Protein AF-A0A1R3UE23-F1 (afdb_monomer)

Mean predicted aligned error: 7.88 Å

Secondary structure (DSSP, 8-state):
----------EEEEEESSS-B-S-HHHHSTTSEEEEEESSSPP-B-TTSPPPEEEE--HHHHHHHHHHHHTTS-EEEEE--GGGHHHHHHHHHHTT--S------

Foldseek 3Di:
DDPCPLPQAEEEEEEDEDDADPDQPCVVRVRHQYAYEYQYDQHDHPPPHDRHHYDHDHLVCVLVVQVVVVVVTHYDYHYPDPVCQVVSQVSCVSVVHDGDPPPPD

pLDDT: mean 78.94, std 15.19, range [34.03, 94.19]

Nearest PDB structures (foldseek):
  3ky8-assembly1_B  TM=4.139E-01  e=1.600E+00  Shewanella loihica PV-4
  4yrb-assembly2_D  TM=4.719E-01  e=4.809E+00  Mus musculus
  2q1x-assembly1_B  TM=3.573E-01  e=4.225E+00  Mycobacterium tuberculosis H37Rv
  6tdu-assembly1_b  TM=3.570E-01  e=6.231E+00  Euglena gracilis

Solvent-accessible surface area (backbone atoms only — not comparable to full-atom values): 6550 Å² total; per-residue (Å²): 136,81,82,76,75,70,70,81,57,41,33,36,36,34,38,44,59,83,70,71,52,90,67,62,58,65,76,76,38,72,83,40,48,59,33,40,43,22,63,39,78,82,78,54,57,52,96,90,51,82,79,67,51,78,42,71,51,58,73,88,50,49,59,63,52,50,55,55,49,46,74,76,43,58,64,44,74,46,60,90,33,80,91,33,46,67,60,45,54,53,50,28,51,76,72,69,44,70,78,74,81,73,80,82,125

Radius of gyration: 14.06 Å; Cα contacts (8 Å, |Δi|>4): 153; chains: 1; bounding box: 35×30×43 Å

Structure (mmCIF, N/CA/C/O backbone):
data_AF-A0A1R3UE23-F1
#
_entry.id   AF-A0A1R3UE23-F1
#
loop_
_atom_site.group_PDB
_atom_site.id
_atom_site.type_symbol
_atom_site.label_atom_id
_atom_site.label_alt_id
_atom_site.label_comp_id
_atom_site.label_asym_id
_atom_site.label_entity_id
_atom_site.label_seq_id
_atom_site.pdbx_PDB_ins_code
_atom_site.Cartn_x
_atom_site.Cartn_y
_atom_site.Cartn_z
_atom_site.occupancy
_atom_site.B_iso_or_equiv
_atom_site.auth_seq_id
_atom_site.auth_comp_id
_atom_site.auth_asym_id
_atom_site.auth_atom_id
_atom_site.pdbx_PDB_model_num
ATOM 1 N N . MET A 1 1 ? 10.393 17.698 30.090 1.00 35.72 1 MET A N 1
ATOM 2 C CA . MET A 1 1 ? 10.145 16.317 29.633 1.00 35.72 1 MET A CA 1
ATOM 3 C C . MET A 1 1 ? 8.961 16.388 28.686 1.00 35.72 1 MET A C 1
ATOM 5 O O . MET A 1 1 ? 7.833 16.250 29.132 1.00 35.72 1 MET A O 1
ATOM 9 N N . SER A 1 2 ? 9.201 16.756 27.428 1.00 42.53 2 SER A N 1
ATOM 10 C CA . SER A 1 2 ? 8.139 16.824 26.423 1.00 42.53 2 SER A CA 1
ATOM 11 C C . SER A 1 2 ? 7.968 15.420 25.866 1.00 42.53 2 SER A C 1
ATOM 13 O O . SER A 1 2 ? 8.846 14.930 25.161 1.00 42.53 2 SER A O 1
ATOM 15 N N . THR A 1 3 ? 6.895 14.737 26.251 1.00 47.19 3 THR A N 1
ATOM 16 C CA . THR A 1 3 ? 6.431 13.541 25.550 1.00 47.19 3 THR A CA 1
ATOM 17 C C . THR A 1 3 ? 6.020 13.991 24.158 1.00 47.19 3 THR A C 1
ATOM 19 O O . THR A 1 3 ? 4.942 14.543 23.967 1.00 47.19 3 THR A O 1
ATOM 22 N N . ASN A 1 4 ? 6.938 13.852 23.204 1.00 41.81 4 ASN A N 1
ATOM 23 C CA . ASN A 1 4 ? 6.657 14.033 21.792 1.00 41.81 4 ASN A CA 1
ATOM 24 C C . ASN A 1 4 ? 5.829 12.818 21.367 1.00 41.81 4 ASN A C 1
ATOM 26 O O . ASN A 1 4 ? 6.370 11.834 20.865 1.00 41.81 4 ASN A O 1
ATOM 30 N N . GLU A 1 5 ? 4.536 12.844 21.696 1.00 47.09 5 GLU A N 1
ATOM 31 C CA . GLU A 1 5 ? 3.530 11.988 21.082 1.00 47.09 5 GLU A CA 1
ATOM 32 C C . GLU A 1 5 ? 3.657 12.246 19.583 1.00 47.09 5 GLU A C 1
ATOM 34 O O . GLU A 1 5 ? 3.219 13.274 19.071 1.00 47.09 5 GLU A O 1
ATOM 39 N N . SER A 1 6 ? 4.418 11.385 18.906 1.00 51.62 6 SER A N 1
ATOM 40 C CA . SER A 1 6 ? 4.536 11.462 17.459 1.00 51.62 6 SER A CA 1
ATOM 41 C C . SER A 1 6 ? 3.128 11.169 16.957 1.00 51.62 6 SER A C 1
ATOM 43 O O . SER A 1 6 ? 2.599 10.116 17.330 1.00 51.62 6 SER A O 1
ATOM 45 N N . PRO A 1 7 ? 2.480 12.107 16.241 1.00 52.88 7 PRO A N 1
ATOM 46 C CA . PRO A 1 7 ? 1.127 11.896 15.743 1.00 52.88 7 PRO A CA 1
ATOM 47 C C . PRO A 1 7 ? 1.115 10.553 15.027 1.00 52.88 7 PRO A C 1
ATOM 49 O O . PRO A 1 7 ? 2.084 10.252 14.333 1.00 52.88 7 PRO A O 1
ATOM 52 N N . GLU A 1 8 ? 0.091 9.738 15.289 1.00 63.38 8 GLU A N 1
ATOM 53 C CA . GLU A 1 8 ? -0.058 8.364 14.801 1.00 63.38 8 GLU A CA 1
ATOM 54 C C . GLU A 1 8 ? 0.444 8.254 13.358 1.00 63.38 8 GLU A C 1
ATOM 56 O O . GLU A 1 8 ? -0.237 8.653 12.416 1.00 63.38 8 GLU A O 1
ATOM 61 N N . GLN A 1 9 ? 1.694 7.817 13.199 1.00 75.69 9 GLN A N 1
ATOM 62 C CA . GLN A 1 9 ? 2.404 7.967 11.939 1.00 75.69 9 GLN A CA 1
ATOM 63 C C . GLN A 1 9 ? 1.727 7.057 10.917 1.00 75.69 9 GLN A C 1
ATOM 65 O O . GLN A 1 9 ? 1.788 5.835 11.065 1.00 75.69 9 GLN A O 1
ATOM 70 N N . THR A 1 10 ? 1.065 7.633 9.906 1.00 86.94 10 THR A N 1
ATOM 71 C CA . THR A 1 10 ? 0.374 6.838 8.885 1.00 86.94 10 THR A CA 1
ATOM 72 C C . THR A 1 10 ? 1.362 5.888 8.228 1.00 86.94 10 THR A C 1
ATOM 74 O O . THR A 1 10 ? 2.450 6.281 7.796 1.00 86.94 10 THR A O 1
ATOM 77 N N . HIS A 1 11 ? 0.987 4.615 8.181 1.00 91.12 11 HIS A N 1
ATOM 78 C CA . HIS A 1 11 ? 1.755 3.582 7.514 1.00 91.12 11 HIS A CA 1
ATOM 79 C C . HIS A 1 11 ? 1.367 3.565 6.037 1.00 91.12 11 HIS A C 1
ATOM 81 O O . HIS A 1 11 ? 0.284 3.113 5.670 1.00 91.12 11 HIS A O 1
ATOM 87 N N . VAL A 1 12 ? 2.257 4.075 5.192 1.00 91.00 12 VAL A N 1
ATOM 88 C CA . VAL A 1 12 ? 2.095 4.086 3.739 1.00 91.00 12 VAL A CA 1
ATOM 89 C C . VAL A 1 12 ? 2.597 2.763 3.174 1.00 91.00 12 VAL A C 1
ATOM 91 O O . VAL A 1 12 ? 3.771 2.411 3.300 1.00 91.00 12 VAL A O 1
ATOM 94 N N . VAL A 1 13 ? 1.700 2.024 2.535 1.00 91.94 13 VAL A N 1
ATOM 95 C CA . VAL A 1 13 ? 1.988 0.759 1.870 1.00 91.94 13 VAL A CA 1
ATOM 96 C C . VAL A 1 13 ? 2.007 0.989 0.368 1.00 91.94 13 VAL A C 1
ATOM 98 O O . VAL A 1 13 ? 0.994 1.354 -0.227 1.00 91.94 13 VAL A O 1
ATOM 101 N N . VAL A 1 14 ? 3.164 0.769 -0.245 1.00 90.94 14 VAL A N 1
ATOM 102 C CA . VAL A 1 14 ? 3.377 0.935 -1.684 1.00 90.94 14 VAL A CA 1
ATOM 103 C C . VAL A 1 14 ? 3.259 -0.431 -2.343 1.00 90.94 14 VAL A C 1
ATOM 105 O O . VAL A 1 14 ? 4.081 -1.307 -2.087 1.00 90.94 14 VAL A O 1
ATOM 108 N N . LEU A 1 15 ? 2.240 -0.633 -3.176 1.00 90.00 15 LEU A N 1
ATOM 109 C CA . LEU A 1 15 ? 2.084 -1.874 -3.932 1.00 90.00 15 LEU A CA 1
ATOM 110 C C . LEU A 1 15 ? 2.989 -1.862 -5.154 1.00 90.00 15 LEU A C 1
ATOM 112 O O . 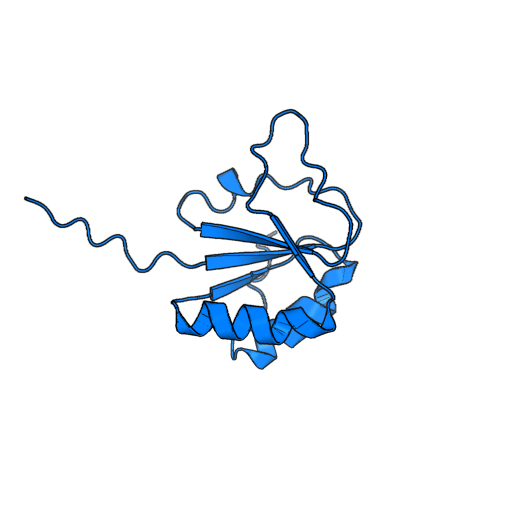LEU A 1 15 ? 3.016 -0.885 -5.910 1.00 90.00 15 LEU A O 1
ATOM 116 N N . HIS A 1 16 ? 3.680 -2.973 -5.361 1.00 87.44 16 HIS A N 1
ATOM 117 C CA . HIS A 1 16 ? 4.710 -3.118 -6.375 1.00 87.44 16 HIS A CA 1
ATOM 118 C C . HIS A 1 16 ? 4.742 -4.557 -6.887 1.00 87.44 16 HIS A C 1
ATOM 120 O O . HIS A 1 16 ? 4.535 -5.467 -6.092 1.00 87.44 16 HIS A O 1
ATOM 126 N N . SER A 1 17 ? 4.991 -4.792 -8.177 1.00 80.94 17 SER A N 1
ATOM 127 C CA . SER A 1 17 ? 5.062 -6.169 -8.683 1.00 80.94 17 SER A CA 1
ATOM 128 C C . SER A 1 17 ? 6.324 -6.476 -9.478 1.00 80.94 17 SER A C 1
ATOM 130 O O . SER A 1 17 ? 7.063 -7.389 -9.111 1.00 80.94 17 SER A O 1
ATOM 132 N N . SER A 1 18 ? 6.590 -5.752 -10.569 1.00 71.88 18 SER A N 1
ATOM 133 C CA . SER A 1 18 ? 7.590 -6.218 -11.548 1.00 71.88 18 SER A CA 1
ATOM 134 C C . SER A 1 18 ? 8.535 -5.155 -12.096 1.00 71.88 18 SER A C 1
ATOM 136 O O . SER A 1 18 ? 9.590 -5.503 -12.631 1.00 71.88 18 SER A O 1
ATOM 138 N N . ARG A 1 19 ? 8.200 -3.868 -11.968 1.00 68.19 19 ARG A N 1
ATOM 139 C CA . ARG A 1 19 ? 9.052 -2.785 -12.479 1.00 68.19 19 ARG A CA 1
ATOM 140 C C . ARG A 1 19 ? 10.130 -2.396 -11.465 1.00 68.19 19 ARG A C 1
ATOM 142 O O . ARG A 1 19 ? 10.010 -2.732 -10.301 1.00 68.19 19 ARG A O 1
ATOM 149 N N . PRO A 1 20 ? 11.218 -1.718 -11.831 1.00 68.50 20 PRO A N 1
ATOM 150 C CA . PRO A 1 20 ? 12.059 -1.044 -10.844 1.00 68.50 20 PRO A CA 1
ATOM 151 C C . PRO A 1 20 ? 11.255 0.033 -10.104 1.00 68.50 20 PRO A C 1
ATOM 153 O O . PRO A 1 20 ? 10.284 0.567 -10.642 1.00 68.50 20 PRO A O 1
ATOM 156 N N . LEU A 1 21 ? 11.625 0.336 -8.860 1.00 71.00 21 LEU A N 1
ATOM 157 C CA . LEU A 1 21 ? 11.033 1.466 -8.151 1.00 71.00 21 LEU A CA 1
ATOM 158 C C . LEU A 1 21 ? 11.854 2.723 -8.461 1.00 71.00 21 LEU A C 1
ATOM 160 O O . LEU A 1 21 ? 12.911 2.937 -7.874 1.00 71.00 21 LEU A O 1
ATOM 164 N N . ASP A 1 22 ? 11.357 3.549 -9.379 1.00 71.00 22 ASP A N 1
ATOM 165 C CA . ASP A 1 22 ? 11.990 4.819 -9.777 1.00 71.00 22 ASP A CA 1
ATOM 166 C C . ASP A 1 22 ? 11.627 6.000 -8.853 1.00 71.00 22 ASP A C 1
ATOM 168 O O . ASP A 1 22 ? 12.119 7.117 -9.017 1.00 71.00 22 ASP A O 1
ATOM 172 N N . THR A 1 23 ? 10.750 5.779 -7.869 1.00 74.56 23 THR A N 1
ATOM 173 C CA . THR A 1 23 ? 10.296 6.811 -6.929 1.00 74.56 23 THR A CA 1
ATOM 174 C C . THR A 1 23 ? 11.103 6.782 -5.634 1.00 74.56 23 THR A C 1
ATOM 176 O O . THR A 1 23 ? 11.158 5.766 -4.942 1.00 74.56 23 THR A O 1
ATOM 179 N N . ASP A 1 24 ? 11.658 7.934 -5.252 1.00 77.75 24 ASP A N 1
ATOM 180 C CA . ASP A 1 24 ? 12.280 8.131 -3.942 1.00 77.75 24 ASP A CA 1
ATOM 181 C C . ASP A 1 24 ? 11.205 8.246 -2.847 1.00 77.75 24 ASP A C 1
ATOM 183 O O . ASP A 1 24 ? 10.699 9.328 -2.539 1.00 77.75 24 ASP A O 1
ATOM 187 N N . LEU A 1 25 ? 10.857 7.106 -2.247 1.00 80.06 25 LEU A N 1
ATOM 188 C CA . LEU A 1 25 ? 9.848 7.021 -1.189 1.00 80.06 25 LEU A CA 1
ATOM 189 C C . LEU A 1 25 ? 10.202 7.855 0.045 1.00 80.06 25 LEU A C 1
ATOM 191 O O . LEU A 1 25 ? 9.298 8.381 0.694 1.00 80.06 25 LEU A O 1
ATOM 195 N N . ALA A 1 26 ? 11.494 8.005 0.355 1.00 75.12 26 ALA A N 1
ATOM 196 C CA . ALA A 1 26 ? 11.941 8.806 1.489 1.00 75.12 26 ALA A CA 1
ATOM 197 C C . ALA A 1 26 ? 11.686 10.301 1.248 1.00 75.12 26 ALA A C 1
ATOM 199 O O . ALA A 1 26 ? 11.360 11.030 2.184 1.00 75.12 26 ALA A O 1
ATOM 200 N N . ARG A 1 27 ? 11.772 10.762 -0.006 1.00 79.69 27 ARG A N 1
ATOM 201 C CA . ARG A 1 27 ? 11.365 12.123 -0.391 1.00 79.69 27 ARG A CA 1
ATOM 202 C C . ARG A 1 27 ? 9.859 12.305 -0.489 1.00 79.69 27 ARG A C 1
ATOM 204 O O . ARG A 1 27 ? 9.373 13.376 -0.135 1.00 79.69 27 ARG A O 1
ATOM 211 N N . THR A 1 28 ? 9.131 11.315 -0.997 1.00 81.25 28 THR A N 1
ATOM 212 C CA . THR A 1 28 ? 7.672 11.415 -1.162 1.00 81.25 28 THR A CA 1
ATOM 213 C C . THR A 1 28 ? 6.952 11.381 0.184 1.00 81.25 28 THR A C 1
ATOM 215 O O . THR A 1 28 ? 5.963 12.087 0.375 1.00 81.25 28 THR A O 1
ATOM 218 N N . TYR A 1 29 ? 7.468 10.601 1.134 1.00 82.31 29 TYR A N 1
ATOM 219 C CA . TYR A 1 29 ? 6.838 10.365 2.427 1.00 82.31 29 TYR A CA 1
ATOM 220 C C . TYR A 1 29 ? 7.830 10.535 3.595 1.00 82.31 29 TYR A C 1
ATOM 222 O O . TYR A 1 29 ? 8.036 9.600 4.368 1.00 82.31 29 TYR A O 1
ATOM 230 N N . PRO A 1 30 ? 8.426 11.729 3.774 1.00 77.19 30 PRO A N 1
ATOM 231 C CA . PRO A 1 30 ? 9.527 11.943 4.720 1.00 77.19 30 PRO A CA 1
ATOM 232 C C . PRO A 1 30 ? 9.127 11.764 6.190 1.00 77.19 30 PRO A C 1
ATOM 234 O O . PRO A 1 30 ? 9.972 11.483 7.036 1.00 77.19 30 PRO A O 1
ATOM 237 N N . GLU A 1 31 ? 7.840 11.921 6.499 1.00 82.75 31 GLU A N 1
ATOM 238 C CA . GLU A 1 31 ? 7.294 11.832 7.856 1.00 82.75 31 GLU A CA 1
ATOM 239 C C . GLU A 1 31 ? 6.475 10.556 8.081 1.00 82.75 31 GLU A C 1
ATOM 241 O O . GLU A 1 31 ? 5.929 10.369 9.163 1.00 82.75 31 GLU A O 1
ATOM 246 N N . HIS A 1 32 ? 6.401 9.644 7.106 1.00 83.50 32 HIS A N 1
ATOM 247 C CA . HIS A 1 32 ? 5.585 8.433 7.209 1.00 83.50 32 HIS A CA 1
ATOM 248 C C . HIS A 1 32 ? 6.434 7.171 7.272 1.00 83.50 32 HIS A C 1
ATOM 250 O O . HIS A 1 32 ? 7.547 7.102 6.753 1.00 83.50 32 HIS A O 1
ATOM 256 N N . ARG A 1 33 ? 5.869 6.131 7.884 1.00 85.75 33 ARG A N 1
ATOM 257 C CA . ARG A 1 33 ? 6.440 4.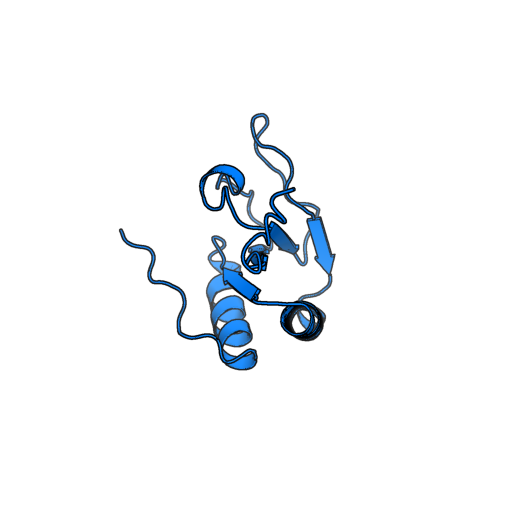795 7.793 1.00 85.75 33 ARG A CA 1
ATOM 258 C C . ARG A 1 33 ? 6.061 4.240 6.429 1.00 85.75 33 ARG A C 1
ATOM 260 O O . ARG A 1 33 ? 4.875 4.056 6.178 1.00 85.75 33 ARG A O 1
ATOM 267 N N . VAL A 1 34 ? 7.040 3.951 5.577 1.00 88.12 34 VAL A N 1
ATOM 268 C CA . VAL A 1 34 ? 6.787 3.398 4.242 1.00 88.12 34 VAL A CA 1
ATOM 269 C C . VAL A 1 34 ? 7.185 1.930 4.191 1.00 88.12 34 VAL A C 1
ATOM 271 O O . VAL A 1 34 ? 8.253 1.554 4.662 1.00 88.12 34 VAL A O 1
ATOM 274 N N . THR A 1 35 ? 6.334 1.086 3.621 1.00 90.38 35 THR A N 1
ATOM 275 C CA . THR A 1 35 ? 6.642 -0.325 3.361 1.00 90.38 35 THR A CA 1
ATOM 276 C C . THR A 1 35 ? 6.213 -0.675 1.951 1.00 90.38 35 THR A C 1
ATOM 278 O O . THR A 1 35 ? 5.091 -0.369 1.553 1.00 90.38 35 THR A O 1
ATOM 281 N N . VAL A 1 36 ? 7.090 -1.326 1.196 1.00 89.62 36 VAL A N 1
ATOM 282 C CA . VAL A 1 36 ? 6.742 -1.858 -0.118 1.00 89.62 36 VAL A CA 1
ATOM 283 C C . VAL A 1 36 ? 6.181 -3.261 0.061 1.00 89.62 36 VAL A C 1
ATOM 285 O O . VAL A 1 36 ? 6.801 -4.110 0.701 1.00 89.62 36 VAL A O 1
ATOM 288 N N . LEU A 1 37 ? 4.993 -3.495 -0.488 1.00 91.19 37 LEU A N 1
ATOM 289 C CA . LEU A 1 37 ? 4.359 -4.803 -0.538 1.00 91.19 37 LEU A CA 1
ATOM 290 C C . LEU A 1 37 ? 4.459 -5.327 -1.969 1.00 91.19 37 LEU A C 1
ATOM 292 O O . LEU A 1 37 ? 3.938 -4.703 -2.894 1.00 91.19 37 LEU A O 1
ATOM 296 N N . THR A 1 38 ? 5.152 -6.451 -2.141 1.00 90.38 38 THR A N 1
ATOM 297 C CA . THR A 1 38 ? 5.433 -7.034 -3.456 1.00 90.38 38 THR A CA 1
ATOM 298 C C . THR A 1 38 ? 5.132 -8.524 -3.512 1.00 90.38 38 THR A C 1
ATOM 300 O O . THR A 1 38 ? 5.197 -9.221 -2.505 1.00 90.38 38 THR A O 1
ATOM 303 N N . ASP A 1 39 ? 4.784 -9.019 -4.695 1.00 86.62 39 ASP A N 1
ATOM 304 C CA . ASP A 1 39 ? 4.613 -10.440 -5.008 1.00 86.62 39 ASP A CA 1
ATOM 305 C C . ASP A 1 39 ? 5.788 -10.998 -5.825 1.00 86.62 39 ASP A C 1
ATOM 307 O O . ASP A 1 39 ? 5.792 -12.172 -6.197 1.00 86.62 39 ASP A O 1
ATOM 311 N N . GLY A 1 40 ? 6.783 -10.151 -6.094 1.00 76.81 40 GLY A N 1
ATOM 312 C CA . GLY A 1 40 ? 7.951 -10.443 -6.906 1.00 76.81 40 GLY A CA 1
ATOM 313 C C . GLY A 1 40 ? 9.261 -10.489 -6.110 1.00 76.81 40 GLY A C 1
ATOM 314 O O . GLY A 1 40 ? 9.263 -10.501 -4.870 1.00 76.81 40 GLY A O 1
ATOM 315 N N . PRO A 1 41 ? 10.405 -10.547 -6.822 1.00 68.25 41 PRO A N 1
ATOM 316 C CA . PRO A 1 41 ? 11.721 -10.412 -6.207 1.00 68.25 41 PRO A CA 1
ATOM 317 C C . PRO A 1 41 ? 11.844 -9.073 -5.459 1.00 68.25 41 PRO A C 1
ATOM 319 O O . PRO A 1 41 ? 11.122 -8.126 -5.772 1.00 68.25 41 PRO A O 1
ATOM 322 N N . PRO A 1 42 ? 12.757 -8.972 -4.473 1.00 66.00 42 PRO A N 1
ATOM 323 C CA . PRO A 1 42 ? 12.955 -7.738 -3.723 1.00 66.00 42 PRO A CA 1
ATOM 324 C C . PRO A 1 42 ? 13.204 -6.564 -4.671 1.00 66.00 42 PRO A C 1
ATOM 326 O O . PRO A 1 42 ? 13.960 -6.680 -5.638 1.00 66.00 42 PRO A O 1
ATOM 329 N N . VAL A 1 43 ? 12.535 -5.450 -4.376 1.00 66.56 43 VAL A N 1
ATOM 330 C CA . VAL A 1 43 ? 12.545 -4.231 -5.184 1.00 66.56 43 VAL A CA 1
ATOM 331 C C . VAL A 1 43 ? 13.980 -3.803 -5.459 1.00 66.56 43 VAL A C 1
ATOM 333 O O . VAL A 1 43 ? 14.758 -3.565 -4.534 1.00 66.56 43 VAL A O 1
ATOM 336 N N . VAL A 1 44 ? 14.323 -3.677 -6.740 1.00 64.25 44 VAL A N 1
ATOM 337 C CA . VAL A 1 44 ? 15.570 -3.033 -7.145 1.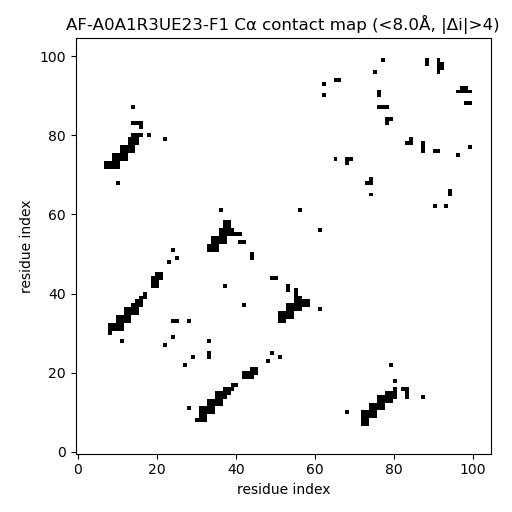00 64.25 44 VAL A CA 1
ATOM 338 C C . VAL A 1 44 ? 15.366 -1.532 -6.982 1.00 64.25 44 VAL A C 1
ATOM 340 O O . VAL A 1 44 ? 14.590 -0.921 -7.717 1.00 64.25 44 VAL A O 1
ATOM 343 N N . VAL A 1 45 ? 16.032 -0.964 -5.981 1.00 65.94 45 VAL A N 1
ATOM 344 C CA . VAL A 1 45 ? 16.162 0.484 -5.814 1.00 65.94 45 VAL A CA 1
ATOM 345 C C . VAL A 1 45 ? 17.361 0.991 -6.609 1.00 65.94 45 VAL A C 1
ATOM 347 O O . VAL A 1 45 ? 18.349 0.272 -6.765 1.00 65.94 45 VAL A O 1
ATOM 350 N N . GLY A 1 46 ? 17.277 2.220 -7.124 1.00 62.00 46 GLY A N 1
ATOM 351 C CA . GLY A 1 46 ? 18.428 2.888 -7.739 1.00 62.00 46 GLY A CA 1
ATOM 352 C C . GLY A 1 46 ? 19.602 3.022 -6.756 1.00 62.00 46 GLY A C 1
ATOM 353 O O . GLY A 1 46 ? 19.382 3.099 -5.550 1.00 62.00 46 GLY A O 1
ATOM 354 N N . GLU A 1 47 ? 20.838 3.065 -7.269 1.00 57.66 47 GLU A N 1
ATOM 355 C CA . GLU A 1 47 ? 22.089 3.068 -6.476 1.00 57.66 47 GLU A CA 1
ATOM 356 C C . GLU A 1 47 ? 22.164 4.159 -5.387 1.00 57.66 47 GLU A C 1
ATOM 358 O O . GLU A 1 47 ? 22.848 3.967 -4.384 1.00 57.66 47 GLU A O 1
ATOM 363 N N . ASP A 1 48 ? 21.430 5.264 -5.544 1.00 61.34 48 ASP A N 1
ATOM 364 C CA . ASP A 1 48 ? 21.417 6.406 -4.618 1.00 61.34 48 ASP A CA 1
ATOM 365 C C . ASP A 1 48 ? 20.213 6.432 -3.654 1.00 61.34 48 ASP A C 1
ATOM 367 O O . ASP A 1 48 ? 20.024 7.405 -2.919 1.00 61.34 48 ASP A O 1
A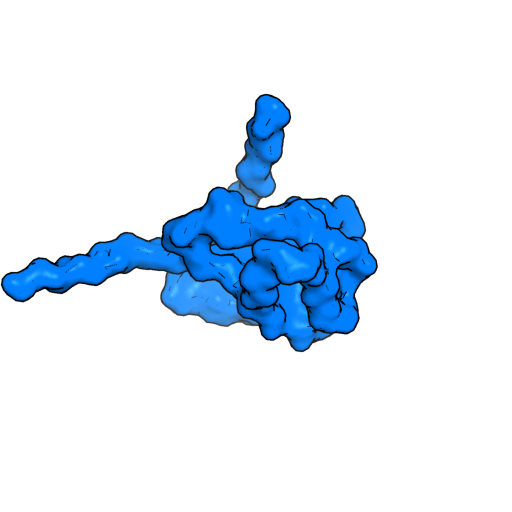TOM 371 N N . LEU A 1 49 ? 19.374 5.392 -3.649 1.00 66.88 49 LEU A N 1
ATOM 372 C CA . LEU A 1 49 ? 18.170 5.330 -2.819 1.00 66.88 49 LEU A CA 1
ATOM 373 C C . LEU A 1 49 ? 18.353 4.386 -1.629 1.00 66.88 49 LEU A C 1
ATO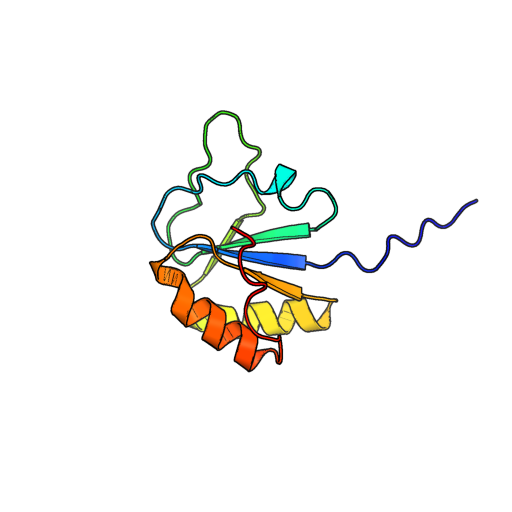M 375 O O . LEU A 1 49 ? 18.845 3.265 -1.755 1.00 66.88 49 LEU A O 1
ATOM 379 N N . SER A 1 50 ? 17.887 4.822 -0.456 1.00 67.19 50 SER A N 1
ATOM 380 C CA . SER A 1 50 ? 17.780 3.938 0.705 1.00 67.19 50 SER A CA 1
ATOM 381 C C . SER A 1 50 ? 16.790 2.808 0.398 1.00 67.19 50 SER A C 1
ATOM 383 O O . SER A 1 50 ? 15.666 3.098 -0.022 1.00 67.19 50 SER A O 1
ATOM 385 N N . PRO A 1 51 ? 17.157 1.534 0.623 1.00 68.50 51 PRO A N 1
ATOM 386 C CA . PRO A 1 51 ? 16.246 0.424 0.389 1.00 68.50 51 PRO A CA 1
ATOM 387 C C . PRO A 1 51 ? 15.037 0.544 1.333 1.00 68.50 51 PRO A C 1
ATOM 389 O O . PRO A 1 51 ? 15.231 0.628 2.550 1.00 68.50 51 PRO A O 1
ATOM 392 N N . PRO A 1 52 ? 13.798 0.577 0.809 1.00 77.38 52 PRO A N 1
ATOM 393 C CA . PRO A 1 52 ? 12.608 0.676 1.636 1.00 77.38 52 PRO A CA 1
ATOM 394 C C . PRO A 1 52 ? 12.341 -0.642 2.362 1.00 77.38 52 PRO A C 1
ATOM 396 O O . PRO A 1 52 ? 12.766 -1.715 1.918 1.00 77.38 52 PRO A O 1
ATOM 399 N N . ASP A 1 53 ? 11.565 -0.577 3.446 1.00 85.12 53 ASP A N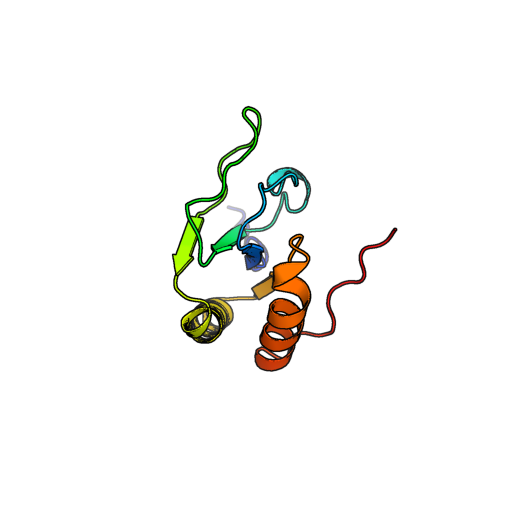 1
ATOM 400 C CA . ASP A 1 53 ? 11.094 -1.774 4.138 1.00 85.12 53 ASP A CA 1
ATOM 401 C C . ASP A 1 53 ? 10.311 -2.681 3.173 1.00 85.12 53 ASP A C 1
ATOM 403 O O . ASP A 1 53 ? 9.219 -2.362 2.709 1.00 85.12 53 ASP A O 1
ATOM 407 N N . THR A 1 54 ? 10.964 -3.799 2.863 1.00 86.94 54 THR A N 1
ATOM 408 C CA . THR A 1 54 ? 10.608 -4.924 1.992 1.00 86.94 54 THR A CA 1
ATOM 409 C C . THR A 1 54 ? 9.607 -5.949 2.535 1.00 86.94 54 THR A C 1
ATOM 411 O O . THR A 1 54 ? 10.044 -6.749 3.362 1.00 86.94 54 THR A O 1
ATOM 414 N N . VAL A 1 55 ? 8.346 -6.049 2.102 1.00 90.19 55 VAL A N 1
ATOM 415 C CA . VAL A 1 55 ? 7.519 -7.236 2.407 1.00 90.19 55 VAL A CA 1
ATOM 416 C C . VAL A 1 55 ? 7.111 -7.959 1.127 1.00 90.19 55 VAL A C 1
ATOM 418 O O . VAL A 1 55 ? 6.325 -7.448 0.336 1.00 90.19 55 VAL A O 1
ATOM 421 N N . SER A 1 56 ? 7.644 -9.170 0.941 1.00 89.62 56 SER A N 1
ATOM 422 C CA . SER A 1 56 ? 7.314 -10.040 -0.193 1.00 89.62 56 SER A CA 1
ATOM 423 C C . SER A 1 56 ? 6.330 -11.130 0.234 1.00 89.62 56 SER A C 1
ATOM 425 O O . SER A 1 56 ? 6.597 -11.860 1.190 1.00 89.62 56 SER A O 1
ATOM 427 N N . MET A 1 57 ? 5.183 -11.215 -0.442 1.00 91.94 57 MET A N 1
ATOM 428 C CA . MET A 1 57 ? 4.146 -12.228 -0.221 1.00 91.94 57 MET A CA 1
ATOM 429 C C . MET A 1 57 ? 3.186 -12.305 -1.421 1.00 91.94 57 MET A C 1
ATOM 431 O O . MET A 1 57 ? 3.035 -11.319 -2.148 1.00 91.94 57 MET A O 1
ATOM 435 N N . PRO A 1 58 ? 2.499 -13.440 -1.645 1.00 90.31 58 PRO A N 1
ATOM 436 C CA . PRO A 1 58 ? 1.559 -13.564 -2.757 1.00 90.31 58 PRO A CA 1
ATOM 437 C C . PRO A 1 58 ? 0.410 -12.553 -2.646 1.00 90.31 58 PRO A C 1
ATOM 439 O O . PRO A 1 58 ? -0.084 -12.275 -1.552 1.00 90.31 58 PRO A O 1
ATOM 442 N N . ARG A 1 59 ? -0.077 -12.057 -3.795 1.00 88.38 59 ARG A N 1
ATOM 443 C CA . ARG A 1 59 ? -1.164 -11.054 -3.862 1.00 88.38 59 ARG A CA 1
ATOM 444 C C . ARG A 1 59 ? -2.418 -11.449 -3.081 1.00 88.38 59 ARG A C 1
ATOM 446 O O . ARG A 1 59 ? -3.096 -10.587 -2.533 1.00 88.38 59 ARG A O 1
ATOM 453 N N . SER A 1 60 ? -2.712 -12.747 -2.997 1.00 89.62 60 SER A N 1
ATOM 454 C CA . SER A 1 60 ? -3.847 -13.276 -2.232 1.00 89.62 60 SER A CA 1
ATOM 455 C C . SER A 1 60 ? -3.778 -12.969 -0.733 1.00 89.62 60 SER A C 1
ATOM 457 O O . SER A 1 60 ? -4.816 -12.930 -0.087 1.00 89.62 60 SER A O 1
ATOM 459 N N . GLU A 1 61 ? -2.584 -12.745 -0.178 1.00 93.31 61 GLU A N 1
ATOM 460 C CA . GLU A 1 61 ? -2.377 -12.447 1.246 1.00 93.31 61 GLU A CA 1
ATOM 461 C C . GLU A 1 61 ? -2.328 -10.940 1.545 1.00 93.31 61 GLU A C 1
ATOM 463 O O . GLU A 1 61 ? -2.396 -10.531 2.706 1.00 93.31 61 GLU A O 1
ATOM 468 N N . TRP A 1 62 ? -2.255 -10.088 0.515 1.00 93.88 62 TRP A N 1
ATOM 469 C CA . TRP A 1 62 ? -2.083 -8.642 0.688 1.00 93.88 62 TRP A CA 1
ATOM 470 C C . TRP A 1 62 ? -3.215 -8.017 1.494 1.00 93.88 62 TRP A C 1
ATOM 472 O O . TRP A 1 62 ? -2.972 -7.184 2.364 1.00 93.88 62 TRP A O 1
ATOM 482 N N . HIS A 1 63 ? -4.449 -8.445 1.240 1.00 93.50 63 HIS A N 1
ATOM 483 C CA . HIS A 1 63 ? -5.614 -7.956 1.964 1.00 93.50 63 HIS A CA 1
ATOM 484 C C . HIS A 1 63 ? -5.518 -8.235 3.471 1.00 93.50 63 HIS A C 1
ATOM 486 O O . HIS A 1 63 ? -5.694 -7.327 4.283 1.00 93.50 63 HIS A O 1
ATOM 492 N N . ASP A 1 64 ? -5.193 -9.471 3.854 1.00 93.94 64 ASP A N 1
ATOM 493 C CA . ASP A 1 64 ? -5.088 -9.858 5.263 1.00 93.94 64 ASP A CA 1
ATOM 494 C C . ASP A 1 64 ? -3.940 -9.130 5.964 1.00 93.94 64 ASP A C 1
ATOM 496 O O . ASP A 1 64 ? -4.076 -8.688 7.112 1.00 93.94 64 ASP A O 1
ATOM 500 N N . GLN A 1 65 ? -2.825 -8.947 5.257 1.00 94.19 65 GLN A N 1
ATOM 501 C CA . GLN A 1 65 ? -1.688 -8.192 5.760 1.00 94.19 65 GLN A CA 1
ATOM 502 C C . GLN A 1 65 ? -2.036 -6.713 5.981 1.00 94.19 65 GLN A C 1
ATOM 504 O O . GLN A 1 65 ? -1.747 -6.163 7.047 1.00 94.19 65 GLN A O 1
ATOM 509 N N . LEU A 1 66 ? -2.702 -6.079 5.016 1.00 93.25 66 LEU A N 1
ATOM 510 C CA . LEU A 1 66 ? -3.163 -4.697 5.131 1.00 93.25 66 LEU A CA 1
ATOM 511 C C . LEU A 1 66 ? -4.167 -4.530 6.276 1.00 93.25 66 LEU A C 1
ATOM 513 O O . LEU A 1 66 ? -4.034 -3.611 7.082 1.00 93.25 66 LEU A O 1
ATOM 517 N N . ALA A 1 67 ? -5.121 -5.453 6.413 1.00 92.31 67 ALA A N 1
ATOM 518 C CA . ALA A 1 67 ? -6.077 -5.451 7.515 1.00 92.31 67 ALA A CA 1
ATOM 519 C C . ALA A 1 67 ? -5.382 -5.600 8.879 1.00 92.31 67 ALA A C 1
ATOM 521 O O . ALA A 1 67 ? -5.795 -4.993 9.870 1.00 92.31 67 ALA A O 1
ATOM 522 N N . ARG A 1 68 ? -4.302 -6.388 8.955 1.00 92.31 68 ARG A N 1
ATOM 523 C CA . ARG A 1 68 ? -3.482 -6.506 10.166 1.00 92.31 68 ARG A CA 1
ATOM 524 C C . ARG A 1 68 ? -2.778 -5.195 10.507 1.00 92.31 68 ARG A C 1
ATOM 526 O O . ARG A 1 68 ? -2.766 -4.832 11.681 1.00 92.31 68 ARG A O 1
ATOM 533 N N . TRP A 1 69 ? -2.210 -4.498 9.526 1.00 92.38 69 TRP A N 1
ATOM 534 C CA . TRP A 1 69 ? -1.587 -3.193 9.75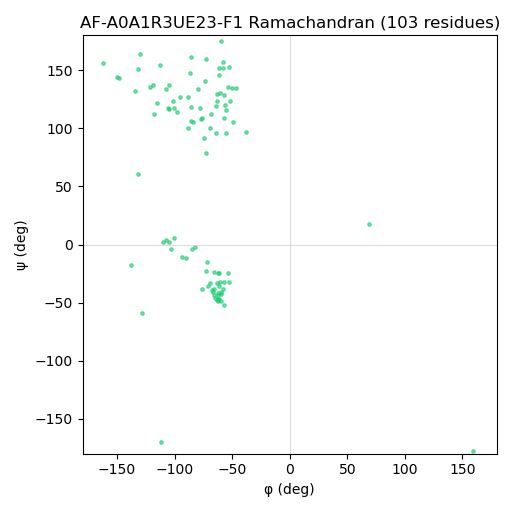9 1.00 92.38 69 TRP A CA 1
ATOM 535 C C . TRP A 1 69 ? -2.609 -2.125 10.147 1.00 92.38 69 TRP A C 1
ATOM 537 O O . TRP A 1 69 ? -2.368 -1.400 11.106 1.00 92.38 69 TRP A O 1
ATOM 547 N N . ALA A 1 70 ? -3.781 -2.107 9.508 1.00 89.94 70 ALA A N 1
ATOM 548 C CA . ALA A 1 70 ? -4.852 -1.156 9.809 1.00 89.94 70 ALA A CA 1
ATOM 549 C C . ALA A 1 70 ? -5.395 -1.290 11.245 1.00 89.94 70 ALA A C 1
ATOM 551 O O . ALA A 1 70 ? -5.902 -0.333 11.820 1.00 89.94 70 ALA A O 1
ATOM 552 N N . ARG A 1 71 ? -5.261 -2.471 11.869 1.00 89.06 71 ARG A N 1
ATOM 553 C CA . ARG A 1 71 ? -5.564 -2.665 13.302 1.00 89.06 71 ARG A CA 1
ATOM 554 C C . ARG A 1 71 ? -4.526 -2.036 14.234 1.00 89.06 71 ARG A C 1
ATOM 556 O O . ARG A 1 71 ? -4.832 -1.818 15.402 1.00 89.06 71 ARG A O 1
ATOM 563 N N . GLY A 1 72 ? -3.303 -1.825 13.753 1.00 86.06 72 GLY A N 1
ATOM 564 C CA . GLY A 1 72 ? -2.202 -1.232 14.512 1.00 86.06 72 GLY A CA 1
ATOM 565 C C . GLY A 1 72 ? -2.112 0.290 14.396 1.00 86.06 72 GLY A C 1
ATOM 566 O O . GLY A 1 72 ? -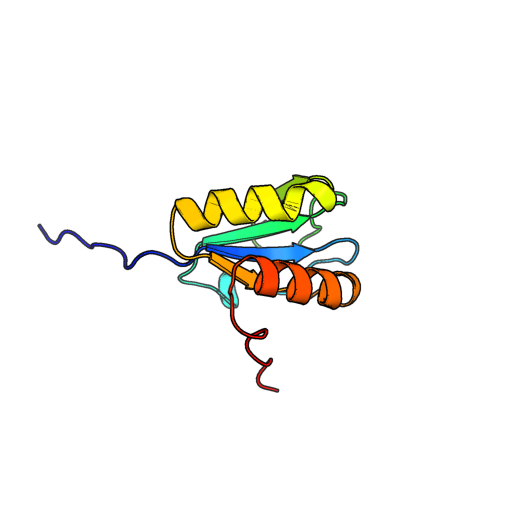1.360 0.890 15.157 1.00 86.06 72 GLY A O 1
ATOM 567 N N . GLY A 1 73 ? -2.849 0.902 13.466 1.00 87.81 73 GLY A N 1
ATOM 568 C CA . GLY A 1 73 ? -2.844 2.344 13.235 1.00 87.81 73 GLY A CA 1
ATOM 569 C C . GLY A 1 73 ? -3.353 2.721 11.839 1.00 87.81 73 GLY A C 1
ATOM 570 O O . GLY A 1 73 ? -3.756 1.842 11.072 1.00 87.81 73 GLY A O 1
ATOM 571 N N . PRO A 1 74 ? -3.341 4.021 11.495 1.00 89.62 74 PRO A N 1
ATOM 572 C CA . PRO A 1 74 ? -3.748 4.497 10.178 1.00 89.62 74 PRO A CA 1
ATOM 573 C C . PRO A 1 74 ? -2.862 3.907 9.072 1.00 89.62 74 PRO A C 1
ATOM 575 O O . PRO A 1 74 ? -1.634 3.959 9.148 1.00 89.62 74 PRO A O 1
ATOM 578 N N . VAL A 1 75 ? -3.499 3.365 8.031 1.00 91.00 75 VAL A N 1
ATOM 579 C CA . VAL A 1 75 ? -2.834 2.798 6.850 1.00 91.00 75 VAL A CA 1
ATOM 580 C C . VAL A 1 75 ? -3.311 3.518 5.603 1.00 91.00 75 VAL A C 1
ATOM 582 O O . VAL A 1 75 ? -4.509 3.716 5.404 1.00 91.00 75 VAL A O 1
ATOM 585 N N . GLU A 1 76 ? -2.367 3.846 4.733 1.00 91.00 76 GLU A N 1
ATOM 586 C CA . GLU A 1 76 ? -2.637 4.329 3.390 1.00 91.00 76 GLU A CA 1
ATOM 587 C C . GLU A 1 76 ? -2.035 3.365 2.371 1.00 91.00 76 GLU A C 1
ATOM 589 O O . GLU A 1 76 ? -0.920 2.887 2.548 1.00 91.00 76 GLU A O 1
ATOM 594 N N . VAL A 1 77 ? -2.771 3.066 1.301 1.00 91.31 77 VAL A N 1
ATOM 595 C CA . VAL A 1 77 ? -2.311 2.154 0.245 1.00 91.31 77 VAL A CA 1
ATOM 596 C C . VAL A 1 77 ? -2.162 2.930 -1.051 1.00 91.31 77 VAL A C 1
ATOM 598 O O . VAL A 1 77 ? -3.127 3.531 -1.527 1.00 91.31 77 VAL A O 1
ATOM 601 N N . VAL A 1 78 ? -0.964 2.929 -1.620 1.00 90.81 78 VAL A N 1
ATOM 602 C CA . VAL A 1 78 ? -0.627 3.635 -2.860 1.00 90.81 78 VAL A CA 1
ATOM 603 C C . VAL A 1 78 ? 0.086 2.692 -3.816 1.00 90.81 78 VAL A C 1
ATOM 605 O O . VAL A 1 78 ? 0.559 1.626 -3.433 1.00 90.81 78 VAL A O 1
ATOM 608 N N . THR A 1 79 ? 0.166 3.068 -5.085 1.00 89.19 79 THR A N 1
ATOM 609 C CA . THR A 1 79 ? 0.990 2.350 -6.053 1.00 89.19 79 THR A CA 1
ATOM 610 C C . THR A 1 79 ? 1.493 3.312 -7.115 1.00 89.19 79 THR A C 1
ATOM 612 O O . THR A 1 79 ? 0.768 4.224 -7.506 1.00 89.19 79 THR A O 1
ATOM 615 N N . PHE A 1 80 ? 2.723 3.079 -7.560 1.00 84.44 80 PHE A N 1
ATOM 616 C CA . PHE A 1 80 ? 3.341 3.728 -8.719 1.00 84.44 80 PHE A CA 1
ATOM 617 C C . PHE A 1 80 ? 3.507 2.738 -9.884 1.00 84.44 80 PHE A C 1
ATOM 619 O O . PHE A 1 80 ? 4.073 3.076 -10.918 1.00 84.44 80 PHE A O 1
ATOM 626 N N . ASP A 1 81 ? 3.036 1.500 -9.703 1.00 82.75 81 ASP A N 1
ATOM 627 C CA . ASP A 1 81 ? 3.097 0.434 -10.692 1.00 82.75 81 ASP A CA 1
ATOM 628 C C . ASP A 1 81 ? 1.723 0.315 -11.366 1.00 82.75 81 ASP A C 1
ATOM 630 O O . ASP A 1 81 ? 0.712 0.035 -10.714 1.00 82.75 81 ASP A O 1
ATOM 634 N N . GLU A 1 82 ? 1.679 0.551 -12.678 1.00 83.06 82 GLU A N 1
ATOM 635 C CA . GLU A 1 82 ? 0.453 0.487 -13.482 1.00 83.06 82 GLU A CA 1
ATOM 636 C C . GLU A 1 82 ? -0.222 -0.891 -13.383 1.00 83.06 82 GLU A C 1
ATOM 638 O O . GLU A 1 82 ? -1.451 -0.975 -13.359 1.00 83.06 82 GLU A O 1
ATOM 643 N N . ASP A 1 83 ? 0.566 -1.961 -13.226 1.00 84.31 83 ASP A N 1
ATOM 644 C CA . ASP A 1 83 ? 0.076 -3.337 -13.078 1.00 84.31 83 ASP A CA 1
ATOM 645 C C . ASP A 1 83 ? -0.595 -3.591 -11.713 1.00 84.31 83 ASP A C 1
ATOM 647 O O . ASP A 1 83 ? -1.321 -4.574 -11.524 1.00 84.31 83 ASP A O 1
ATOM 651 N N . CYS A 1 84 ? -0.380 -2.693 -10.749 1.00 87.25 84 CYS A N 1
ATOM 652 C CA . CYS A 1 84 ? -0.952 -2.749 -9.408 1.00 87.25 84 CYS A CA 1
ATOM 653 C C . CYS A 1 84 ? -2.115 -1.772 -9.208 1.00 87.25 84 CYS A C 1
ATOM 655 O O . CYS A 1 84 ? -2.733 -1.798 -8.145 1.00 87.25 84 CYS A O 1
ATOM 657 N N . VAL A 1 85 ? -2.453 -0.936 -10.197 1.00 88.69 85 VAL A N 1
ATOM 658 C CA . VAL A 1 85 ? -3.496 0.097 -10.076 1.00 88.69 85 VAL A CA 1
ATOM 659 C C . VAL A 1 85 ? -4.852 -0.492 -9.692 1.00 88.69 85 VAL A C 1
ATOM 661 O O . VAL A 1 85 ? -5.447 -0.058 -8.706 1.00 88.69 85 VAL A O 1
ATOM 664 N N . GLN A 1 86 ? -5.316 -1.502 -10.430 1.00 89.56 86 GLN A N 1
ATOM 665 C CA . GLN A 1 86 ? -6.602 -2.141 -10.153 1.00 89.56 86 GLN A CA 1
ATOM 666 C C . GLN A 1 86 ? -6.609 -2.795 -8.764 1.00 89.56 86 GLN A C 1
ATOM 668 O O . GLN A 1 86 ? -7.510 -2.549 -7.966 1.00 89.56 86 GLN A O 1
ATOM 673 N N . THR A 1 87 ? -5.567 -3.568 -8.452 1.00 90.44 87 THR A N 1
ATOM 674 C CA . THR A 1 87 ? -5.396 -4.218 -7.146 1.00 90.44 87 THR A CA 1
ATOM 675 C C . THR A 1 87 ? -5.379 -3.193 -6.007 1.00 90.44 87 THR A C 1
ATOM 67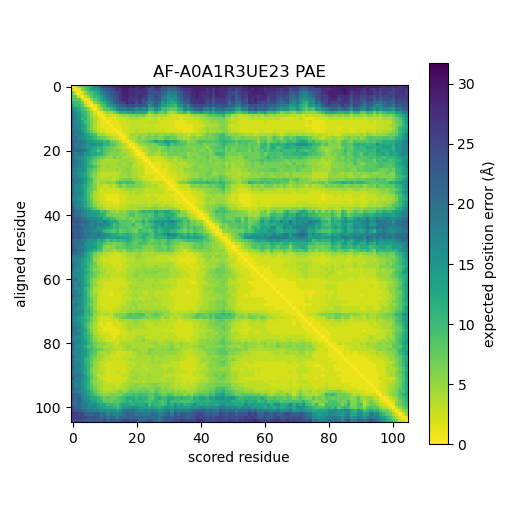7 O O . THR A 1 87 ? -5.950 -3.428 -4.947 1.00 90.44 87 THR A O 1
ATOM 680 N N . CYS A 1 88 ? -4.755 -2.031 -6.217 1.00 91.38 88 CYS A N 1
ATOM 681 C CA . CYS A 1 88 ? -4.721 -0.940 -5.249 1.00 91.38 88 CYS A CA 1
ATOM 682 C C . CYS A 1 88 ? -6.122 -0.389 -4.974 1.00 91.38 88 CYS A C 1
ATOM 684 O O . CYS A 1 88 ? -6.505 -0.259 -3.813 1.00 91.38 88 CYS A O 1
ATOM 686 N N . ASP A 1 89 ? -6.903 -0.109 -6.019 1.00 90.62 89 ASP A N 1
ATOM 687 C CA . ASP A 1 89 ? -8.276 0.381 -5.868 1.00 90.62 89 ASP A CA 1
ATOM 688 C C . ASP A 1 89 ? -9.168 -0.648 -5.143 1.00 90.62 89 ASP A C 1
ATOM 690 O O . ASP A 1 89 ? -9.914 -0.281 -4.232 1.00 90.62 89 ASP A O 1
ATOM 694 N N . GLU A 1 90 ? -9.035 -1.939 -5.468 1.00 91.81 90 GLU A N 1
ATOM 695 C CA . GLU A 1 90 ? -9.754 -3.034 -4.798 1.00 91.81 90 GLU A CA 1
ATOM 696 C C . GLU A 1 90 ? -9.397 -3.138 -3.306 1.00 91.81 90 GLU A C 1
ATOM 698 O O . GLU A 1 90 ? -10.284 -3.206 -2.450 1.00 91.81 90 GLU A O 1
ATOM 703 N N . LEU A 1 91 ? -8.104 -3.096 -2.971 1.00 92.25 91 LEU A N 1
ATOM 704 C CA . LEU A 1 91 ? -7.630 -3.181 -1.588 1.00 92.25 91 LEU A CA 1
ATOM 705 C C . LEU A 1 91 ? -8.018 -1.950 -0.767 1.00 92.25 91 LEU A C 1
ATOM 707 O O . LEU A 1 91 ? -8.427 -2.082 0.386 1.00 92.25 91 LEU A O 1
ATOM 711 N N . ARG A 1 92 ? -7.948 -0.752 -1.357 1.00 92.19 92 ARG A N 1
ATOM 712 C CA . ARG A 1 92 ? -8.419 0.481 -0.712 1.00 92.19 92 ARG A CA 1
ATOM 713 C C . ARG A 1 92 ? -9.909 0.405 -0.407 1.00 92.19 92 ARG A C 1
ATOM 715 O O . ARG A 1 92 ? -10.299 0.677 0.727 1.00 92.19 92 ARG A O 1
ATOM 722 N N . ALA A 1 93 ? -10.720 -0.024 -1.372 1.00 90.25 93 ALA A N 1
ATOM 723 C CA . ALA A 1 93 ? -12.154 -0.197 -1.173 1.00 90.25 93 ALA A CA 1
ATOM 724 C C . ALA A 1 93 ? -12.460 -1.216 -0.062 1.00 90.25 93 ALA A C 1
ATOM 726 O O . ALA A 1 93 ? -13.307 -0.952 0.792 1.00 90.25 93 ALA A O 1
ATOM 727 N N . ALA A 1 94 ? -11.738 -2.340 -0.022 1.00 89.88 94 ALA A N 1
ATOM 728 C CA . ALA A 1 94 ? -11.898 -3.365 1.010 1.00 89.88 94 ALA A CA 1
ATOM 729 C C . ALA A 1 94 ? -11.563 -2.856 2.426 1.00 89.88 94 ALA A C 1
ATOM 731 O O . ALA A 1 94 ? -12.209 -3.244 3.398 1.00 89.88 94 ALA A O 1
ATOM 732 N N . LEU A 1 95 ? -10.599 -1.939 2.540 1.00 87.62 95 LEU A N 1
ATOM 733 C CA . LEU A 1 95 ? -10.226 -1.280 3.796 1.00 87.62 95 LEU A CA 1
ATOM 734 C C . LEU A 1 95 ? -11.133 -0.090 4.157 1.00 87.62 95 LEU A C 1
ATOM 736 O O . LEU A 1 95 ? -10.935 0.533 5.199 1.00 87.62 95 LEU A O 1
ATOM 740 N N . GLY A 1 96 ? -12.105 0.259 3.308 1.00 87.75 96 GLY A N 1
ATOM 741 C CA . GLY A 1 96 ? -12.921 1.463 3.477 1.00 87.75 96 GLY A CA 1
ATOM 742 C C . GLY A 1 96 ? -12.143 2.767 3.261 1.00 87.75 96 GLY A C 1
ATOM 743 O O . GLY A 1 96 ? -12.595 3.831 3.685 1.00 87.75 96 GLY A O 1
ATOM 744 N N . LEU A 1 97 ? -10.979 2.700 2.610 1.00 82.81 97 LEU A N 1
ATOM 745 C CA . LEU A 1 97 ? -10.224 3.875 2.197 1.00 82.81 97 LEU A CA 1
ATOM 746 C C . LEU A 1 97 ? -10.926 4.524 1.000 1.00 82.81 97 LEU A C 1
ATOM 748 O O . LEU A 1 97 ? -11.430 3.847 0.103 1.00 82.81 97 LEU A O 1
ATOM 752 N N . GLY A 1 98 ? -10.948 5.858 0.982 1.00 77.12 98 GLY A N 1
ATOM 753 C CA . GLY A 1 98 ? -11.461 6.621 -0.155 1.00 77.12 98 GLY A CA 1
ATOM 754 C C . GLY A 1 98 ? -10.688 6.338 -1.455 1.00 77.12 98 GLY A C 1
ATOM 755 O O . GLY A 1 98 ? -9.661 5.645 -1.436 1.00 77.12 98 GLY A O 1
ATOM 756 N N . PRO A 1 99 ? -11.125 6.908 -2.594 1.00 73.06 99 PRO A N 1
ATOM 757 C CA . PRO A 1 99 ? -10.394 6.775 -3.856 1.00 73.06 99 PRO A CA 1
ATOM 758 C C . PRO A 1 99 ? -8.928 7.185 -3.678 1.00 73.06 99 PRO A C 1
ATOM 760 O O . PRO A 1 99 ? -8.612 7.965 -2.771 1.00 73.06 99 PRO A O 1
ATOM 763 N N . ARG A 1 100 ? -8.023 6.633 -4.503 1.00 69.00 100 ARG A N 1
ATOM 764 C CA . ARG A 1 100 ? -6.604 7.025 -4.485 1.00 69.00 100 ARG A CA 1
ATOM 765 C C . ARG A 1 100 ? -6.494 8.554 -4.468 1.00 69.00 100 ARG A C 1
ATOM 767 O O . ARG A 1 100 ? -7.239 9.195 -5.219 1.00 69.00 100 ARG A O 1
ATOM 774 N N . PRO A 1 101 ? -5.627 9.145 -3.621 1.00 64.50 101 PRO A N 1
ATOM 775 C CA . PRO A 1 101 ? -5.379 10.577 -3.694 1.00 64.50 101 PRO A CA 1
ATOM 776 C C . PRO A 1 101 ? -4.949 10.863 -5.127 1.00 64.50 101 PRO A C 1
ATOM 778 O O . PRO A 1 101 ? -3.973 10.291 -5.607 1.00 64.50 101 PRO A O 1
ATOM 781 N N . SER A 1 102 ? -5.763 11.635 -5.850 1.00 50.56 102 SER A N 1
ATOM 782 C CA . SER A 1 102 ? -5.493 11.929 -7.250 1.00 50.56 102 SER A CA 1
ATOM 783 C C . SER A 1 102 ? -4.106 12.542 -7.321 1.00 50.56 102 SER A C 1
ATOM 785 O O . SER A 1 102 ? -3.857 13.555 -6.664 1.00 50.56 102 SER A O 1
ATOM 787 N N . GLU A 1 103 ? -3.218 11.890 -8.067 1.00 44.97 103 GLU A N 1
ATOM 788 C CA . GLU A 1 103 ? -1.899 12.399 -8.407 1.00 44.97 103 GLU A CA 1
ATOM 789 C C . GLU A 1 103 ? -2.118 13.825 -8.922 1.00 44.97 103 GLU A C 1
ATOM 791 O O . GLU A 1 103 ? -2.745 14.033 -9.965 1.00 44.97 103 GLU A O 1
ATOM 796 N N . LYS A 1 104 ? -1.771 14.833 -8.113 1.00 34.03 104 LYS A N 1
ATOM 797 C CA . LYS A 1 104 ? -1.824 16.212 -8.584 1.00 34.03 104 LYS A CA 1
ATOM 798 C C . LYS A 1 104 ? -0.703 16.335 -9.604 1.00 34.03 104 LYS A C 1
ATOM 800 O O . LYS A 1 104 ? 0.458 16.425 -9.218 1.00 34.03 104 LYS A O 1
ATOM 805 N N . VAL A 1 105 ? -1.108 16.267 -10.869 1.00 37.38 105 VAL A N 1
ATOM 806 C CA . VAL A 1 105 ? -0.336 16.628 -12.062 1.00 37.38 105 VAL A CA 1
ATOM 807 C C . VAL A 1 105 ? 0.311 17.999 -11.889 1.00 37.38 105 VAL A C 1
ATOM 809 O O . VAL A 1 105 ? -0.374 18.898 -11.339 1.00 37.38 105 VAL A O 1
#

Sequence (105 aa):
MSTNESPEQTHVVVLHSSRPLDTDLARTYPEHRVTVLTDGPPVVVGEDLSPPDTVSMPRSEWHDQLARWARGGPVEVVTFDEDCVQTCDELRAALGLGPRPSEKV